Protein AF-A0A969MVG7-F1 (afdb_monomer)

Solvent-accessible surface area (backbone atoms only — not comparable to full-atom values): 4483 Å² total; per-residue (Å²): 138,86,88,81,90,80,76,87,78,77,80,67,81,74,71,79,67,80,74,71,77,77,45,65,41,75,49,79,50,77,97,83,42,70,49,79,42,84,33,94,45,70,68,55,39,51,51,52,50,53,51,51,40,67,77,36,60,76,59,52,57,64,65,75,74,112

Secondary structure (DSSP, 8-state):
-----------------------EEEEE-GGG-EEEEE-SSHHHHHHHHHHHHHH-HHHHHHHTT-

Radius of gyration: 24.31 Å; Cα contacts (8 Å, |Δi|>4): 38; chains: 1; bounding box: 56×48×56 Å

Sequence (66 aa):
MTHASHGKKLLTGARAEEESSKLCLIIQLGDGITVQYAVENKQEAIALYSFYSQMHPHLSHQMAQN

pLDDT: mean 71.21, std 17.24, range [41.22, 90.88]

Structure (mmCIF, N/CA/C/O backbone):
data_AF-A0A969MVG7-F1
#
_entry.id   AF-A0A969MVG7-F1
#
loop_
_atom_site.group_PDB
_atom_site.id
_atom_site.type_symbol
_atom_site.label_atom_id
_atom_site.label_alt_id
_atom_site.label_comp_id
_atom_site.label_asym_id
_atom_site.label_entity_id
_atom_site.label_seq_id
_atom_site.pdbx_PDB_ins_code
_atom_site.Cartn_x
_atom_site.Cartn_y
_atom_site.Cartn_z
_atom_site.occupancy
_atom_site.B_iso_or_equiv
_atom_site.auth_seq_id
_atom_site.auth_comp_id
_atom_site.auth_asym_id
_atom_site.auth_atom_id
_atom_site.pdbx_PDB_model_num
ATOM 1 N N . MET A 1 1 ? -45.419 -39.010 37.555 1.00 41.22 1 MET A N 1
ATOM 2 C CA . MET A 1 1 ? -44.397 -39.092 36.494 1.00 41.22 1 MET A CA 1
ATOM 3 C C . MET A 1 1 ? -43.965 -37.672 36.185 1.00 41.22 1 MET A C 1
ATOM 5 O O . MET A 1 1 ? -44.748 -36.902 35.651 1.00 41.22 1 MET A O 1
ATOM 9 N N . THR A 1 2 ? -42.794 -37.300 36.688 1.00 48.41 2 THR A N 1
ATOM 10 C CA . THR A 1 2 ? -42.157 -35.983 36.534 1.00 48.41 2 THR A CA 1
ATOM 11 C C . THR A 1 2 ? -41.434 -35.930 35.181 1.00 48.41 2 THR A C 1
ATOM 13 O O . THR A 1 2 ? -41.139 -36.995 34.650 1.00 48.41 2 THR A O 1
ATOM 16 N N . HIS A 1 3 ? -41.123 -34.720 34.691 1.00 44.50 3 HIS A N 1
ATOM 17 C CA . HIS A 1 3 ? -40.252 -34.304 33.561 1.00 44.50 3 HIS A CA 1
ATOM 18 C C . HIS A 1 3 ? -41.050 -33.359 32.630 1.00 44.50 3 HIS A C 1
ATOM 20 O O . HIS A 1 3 ? -42.119 -33.726 32.169 1.00 44.50 3 HIS A O 1
ATOM 26 N N . ALA A 1 4 ? -40.646 -32.127 32.314 1.00 51.28 4 ALA A N 1
ATOM 27 C CA . ALA A 1 4 ? -39.363 -31.462 32.483 1.00 51.28 4 ALA A CA 1
ATOM 28 C C . ALA A 1 4 ? -39.546 -29.935 32.634 1.00 51.28 4 ALA A C 1
ATOM 30 O O . ALA A 1 4 ? -40.169 -29.286 31.799 1.00 51.28 4 ALA A O 1
ATOM 31 N N . SER A 1 5 ? -38.922 -29.363 33.666 1.00 50.94 5 SER A N 1
ATOM 32 C CA . SER A 1 5 ? -38.391 -27.999 33.617 1.00 50.94 5 SER A CA 1
ATOM 33 C C . SER A 1 5 ? -37.053 -28.056 32.893 1.00 50.94 5 SER A C 1
ATOM 35 O O . SER A 1 5 ? -36.165 -28.748 33.388 1.00 50.94 5 SER A O 1
ATOM 37 N N . HIS A 1 6 ? -36.861 -27.307 31.804 1.00 48.97 6 HIS A N 1
ATOM 38 C CA . HIS A 1 6 ? -35.560 -26.683 31.548 1.00 48.97 6 HIS A CA 1
ATOM 39 C C . HIS A 1 6 ? -35.582 -25.665 30.405 1.00 48.97 6 HIS A C 1
ATOM 41 O O . HIS A 1 6 ? -35.787 -26.004 29.246 1.00 48.97 6 HIS A O 1
ATOM 47 N N . GLY A 1 7 ? -35.225 -24.430 30.761 1.00 50.88 7 GLY A N 1
ATOM 48 C CA . GLY A 1 7 ? -34.251 -23.669 29.988 1.00 50.88 7 GLY A CA 1
ATOM 49 C C . GLY A 1 7 ? -34.785 -22.833 28.834 1.00 50.88 7 GLY A C 1
ATOM 50 O O . GLY A 1 7 ? -34.594 -23.179 27.672 1.00 50.88 7 GLY A O 1
ATOM 51 N N . LYS A 1 8 ? -35.269 -21.625 29.151 1.00 58.97 8 LYS A N 1
ATOM 52 C CA . LYS A 1 8 ? -35.018 -20.464 28.286 1.00 58.97 8 LYS A CA 1
ATOM 53 C C . LYS A 1 8 ? -33.501 -20.362 28.084 1.00 58.97 8 LYS A C 1
ATOM 55 O O . LYS A 1 8 ? -32.799 -19.884 28.973 1.00 58.97 8 LYS A O 1
ATOM 60 N N . LYS A 1 9 ? -32.975 -20.820 26.946 1.00 57.44 9 LYS A N 1
ATOM 61 C CA . LYS A 1 9 ? -31.614 -20.468 26.530 1.00 57.44 9 LYS A CA 1
ATOM 62 C C . LYS A 1 9 ? -31.631 -19.002 26.099 1.00 57.44 9 LYS A C 1
ATOM 64 O O . LYS A 1 9 ? -31.881 -18.692 24.940 1.00 57.44 9 LYS A O 1
ATOM 69 N N . LEU A 1 10 ? -31.390 -18.105 27.058 1.00 55.34 10 LEU A N 1
ATOM 70 C CA . LEU A 1 10 ? -30.802 -16.804 26.761 1.00 55.34 10 LEU A CA 1
ATOM 71 C C . LEU A 1 10 ? -29.419 -17.078 26.164 1.00 55.34 10 LEU A C 1
ATOM 73 O O . LEU A 1 10 ? -28.470 -17.362 26.892 1.00 55.34 10 LEU A O 1
ATOM 77 N N . LEU A 1 11 ? -29.307 -17.019 24.841 1.00 59.28 11 LEU A N 1
ATOM 78 C CA . LEU A 1 11 ? -28.016 -16.822 24.195 1.00 59.28 11 LEU A CA 1
ATOM 79 C C . LEU A 1 11 ? -27.680 -15.338 24.329 1.00 59.28 11 LEU A C 1
ATOM 81 O O . LEU A 1 11 ? -28.081 -14.493 23.537 1.00 59.28 11 LEU A O 1
ATOM 85 N N . THR A 1 12 ? -27.052 -15.071 25.472 1.00 52.81 12 THR A N 1
ATOM 86 C CA . THR A 1 12 ? -26.051 -14.041 25.742 1.00 52.81 12 THR A CA 1
ATOM 87 C C . THR A 1 12 ? -25.642 -13.228 24.522 1.00 52.81 12 THR A C 1
ATOM 89 O O . THR A 1 12 ? -25.102 -13.773 23.560 1.00 52.81 12 THR A O 1
ATOM 92 N N . GLY A 1 13 ? -25.836 -11.912 24.632 1.00 52.88 13 GLY A N 1
ATOM 93 C CA . GLY A 1 13 ? -25.245 -10.934 23.739 1.00 52.88 13 GLY A CA 1
ATOM 94 C C . GLY A 1 13 ? -23.754 -11.194 23.583 1.00 52.88 13 GLY A C 1
ATOM 95 O O . GLY A 1 13 ? -22.972 -11.000 24.513 1.00 52.88 13 GLY A O 1
ATOM 96 N N . ALA A 1 14 ? -23.369 -11.611 22.382 1.00 49.94 14 ALA A N 1
ATOM 97 C CA . ALA A 1 14 ? -22.057 -11.271 21.891 1.00 49.94 14 ALA A CA 1
ATOM 98 C C . ALA A 1 14 ? -22.074 -9.747 21.775 1.00 49.94 14 ALA A C 1
ATOM 100 O O . ALA A 1 14 ? -22.781 -9.186 20.936 1.00 49.94 14 ALA A O 1
ATOM 101 N N . ARG A 1 15 ? -21.363 -9.080 22.694 1.00 45.81 15 ARG A N 1
ATOM 102 C CA . ARG A 1 15 ? -20.808 -7.750 22.447 1.00 45.81 15 ARG A CA 1
ATOM 103 C C . ARG A 1 15 ? -20.377 -7.758 20.985 1.00 45.81 15 ARG A C 1
ATOM 105 O O . ARG A 1 15 ? -19.566 -8.603 20.614 1.00 45.81 15 ARG A O 1
ATOM 112 N N . ALA A 1 16 ? -20.956 -6.879 20.172 1.00 53.56 16 ALA A N 1
ATOM 113 C CA . ALA A 1 16 ? -20.260 -6.420 18.991 1.00 53.56 16 ALA A CA 1
ATOM 114 C C . ALA A 1 16 ? -18.946 -5.872 19.546 1.00 53.56 16 ALA A C 1
ATOM 116 O O . ALA A 1 16 ? -18.920 -4.799 20.150 1.00 53.56 16 ALA A O 1
ATOM 117 N N . GLU A 1 17 ? -17.907 -6.710 19.532 1.00 53.50 17 GLU A N 1
ATOM 118 C CA . GLU A 1 17 ? -16.549 -6.227 19.637 1.00 53.50 17 GLU A CA 1
ATOM 119 C C . GLU A 1 17 ? -16.492 -5.135 18.591 1.00 53.50 17 GLU A C 1
ATOM 121 O O . GLU A 1 17 ? -16.828 -5.380 17.433 1.00 53.50 17 GLU A O 1
ATOM 126 N N . GLU A 1 18 ? -16.250 -3.913 19.054 1.00 54.59 18 GLU A N 1
ATOM 127 C CA . GLU A 1 18 ? -15.992 -2.770 18.207 1.00 54.59 18 GLU A CA 1
ATOM 128 C C . GLU A 1 18 ? -14.963 -3.249 17.187 1.00 54.59 18 GLU A C 1
ATOM 130 O O . GLU A 1 18 ? -13.790 -3.445 17.515 1.00 54.59 18 GLU A O 1
ATOM 135 N N . GLU A 1 19 ? -15.428 -3.573 15.980 1.00 57.28 19 GLU A N 1
ATOM 136 C CA . GLU A 1 19 ? -14.578 -3.976 14.879 1.00 57.28 19 GLU A CA 1
ATOM 137 C C . GLU A 1 19 ? -13.908 -2.678 14.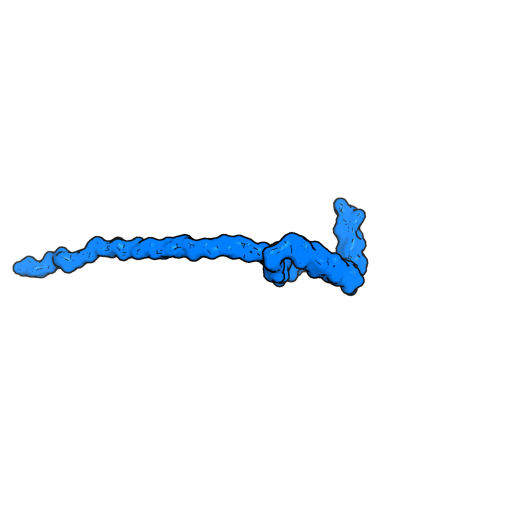445 1.00 57.28 19 GLU A C 1
ATOM 139 O O . GLU A 1 19 ? -14.337 -2.009 13.506 1.00 57.28 19 GLU A O 1
ATOM 144 N N . SER A 1 20 ? -12.928 -2.252 15.251 1.00 58.09 20 SER A N 1
ATOM 145 C CA . SER A 1 20 ? -12.035 -1.145 14.971 1.00 58.09 20 SER A CA 1
ATOM 146 C C . SER A 1 20 ? -11.512 -1.437 13.585 1.00 58.09 20 SER A C 1
ATOM 148 O O . SER A 1 20 ? -10.778 -2.410 13.393 1.00 58.09 20 SER A O 1
ATOM 150 N N . SER A 1 21 ? -12.058 -0.714 12.607 1.00 66.19 21 SER A N 1
ATOM 151 C CA . SER A 1 21 ? -11.916 -1.048 11.202 1.00 66.19 21 SER A CA 1
ATOM 152 C C . SER A 1 21 ? -10.437 -0.940 10.877 1.00 66.19 21 SER A C 1
ATOM 154 O O . SER A 1 21 ? -9.908 0.159 10.709 1.00 66.19 21 SER A O 1
ATOM 156 N N . LYS A 1 22 ? -9.748 -2.085 10.881 1.00 77.06 22 LYS A N 1
ATOM 157 C CA . LYS A 1 22 ? -8.308 -2.148 10.660 1.00 77.06 22 LYS A CA 1
ATOM 158 C C . LYS A 1 22 ? -8.078 -1.706 9.227 1.00 77.06 22 LYS A C 1
ATOM 160 O O . LYS A 1 22 ? -8.462 -2.401 8.285 1.00 77.06 22 LYS A O 1
ATOM 165 N N . LEU A 1 23 ? -7.501 -0.522 9.066 1.00 86.19 23 LEU A N 1
ATOM 166 C CA . LEU A 1 23 ? -7.109 -0.038 7.756 1.00 86.19 23 LEU A CA 1
ATOM 167 C C . LEU A 1 23 ? -6.036 -0.984 7.205 1.00 86.19 23 LEU A C 1
ATOM 169 O O . LEU A 1 23 ? -5.166 -1.480 7.925 1.00 86.19 23 LEU A O 1
ATOM 173 N N . CYS A 1 24 ? -6.120 -1.281 5.914 1.00 90.62 24 CYS A N 1
ATOM 174 C CA . CYS A 1 24 ? -5.123 -2.096 5.238 1.00 90.62 24 CYS A CA 1
ATOM 175 C C . CYS A 1 24 ? -4.811 -1.525 3.857 1.00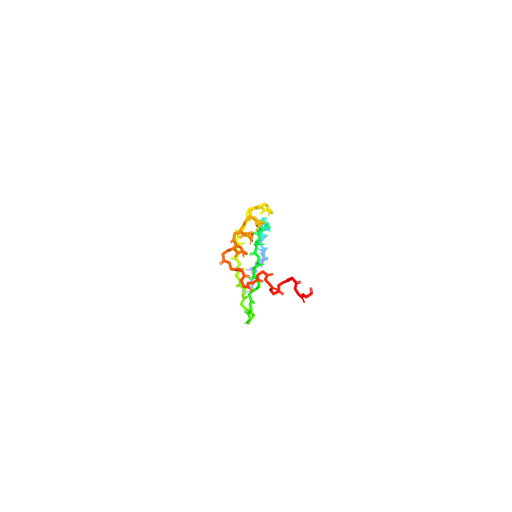 90.62 24 CYS A C 1
ATOM 177 O O . CYS A 1 24 ? -5.684 -0.997 3.166 1.00 90.62 24 CYS A O 1
ATOM 179 N N . LEU A 1 25 ? -3.544 -1.630 3.470 1.00 89.94 25 LEU A N 1
ATOM 180 C CA . LEU A 1 25 ? -3.072 -1.407 2.113 1.00 89.94 25 LEU A CA 1
ATOM 181 C C . LEU A 1 25 ? -3.070 -2.754 1.387 1.00 89.94 25 LEU A C 1
ATOM 183 O O . LEU A 1 25 ? -2.448 -3.706 1.854 1.00 89.94 25 LEU A O 1
ATOM 187 N N . ILE A 1 26 ? -3.738 -2.825 0.239 1.00 90.88 26 ILE A N 1
ATOM 188 C CA . ILE A 1 26 ? -3.746 -4.008 -0.627 1.00 90.88 26 ILE A CA 1
ATOM 189 C C . ILE A 1 26 ? -3.046 -3.638 -1.932 1.00 90.88 26 ILE A C 1
ATOM 191 O O . ILE A 1 26 ? -3.456 -2.696 -2.609 1.00 90.88 26 ILE A O 1
ATOM 195 N N . ILE A 1 27 ? -1.998 -4.381 -2.282 1.00 88.62 27 ILE A N 1
ATOM 196 C CA . ILE A 1 27 ? -1.273 -4.250 -3.546 1.00 88.62 27 ILE A CA 1
ATOM 197 C C . ILE A 1 27 ? -1.575 -5.490 -4.381 1.00 88.62 27 ILE A C 1
ATOM 199 O O . ILE A 1 27 ? -1.219 -6.608 -4.004 1.00 88.62 27 ILE A O 1
ATOM 203 N N . GLN A 1 28 ? -2.256 -5.292 -5.507 1.00 86.00 28 GLN A N 1
ATOM 204 C CA . GLN A 1 28 ? -2.553 -6.358 -6.455 1.00 86.00 28 GLN A CA 1
ATOM 205 C C . GLN A 1 28 ? -1.405 -6.449 -7.460 1.00 86.00 28 GLN A C 1
ATOM 207 O O . GLN A 1 28 ? -1.121 -5.499 -8.189 1.00 86.00 28 GLN A O 1
ATOM 212 N N . LEU A 1 29 ? -0.705 -7.574 -7.427 1.00 82.56 29 LEU A N 1
ATOM 213 C CA . LEU A 1 29 ? 0.359 -7.919 -8.355 1.00 82.56 29 LEU A CA 1
ATOM 214 C C . LEU A 1 29 ? -0.233 -8.672 -9.555 1.00 82.56 29 LEU A C 1
ATOM 216 O O . LEU A 1 29 ? -1.401 -9.071 -9.552 1.00 82.56 29 LEU A O 1
ATOM 220 N N . GLY A 1 30 ? 0.587 -8.866 -10.591 1.00 79.31 30 GLY A N 1
ATOM 221 C CA . GLY A 1 30 ? 0.240 -9.736 -11.714 1.00 79.31 30 GLY A CA 1
ATOM 222 C C . GLY A 1 30 ? -0.140 -11.154 -11.266 1.00 79.31 30 GLY A C 1
ATOM 223 O O . GLY A 1 30 ? 0.121 -11.562 -10.132 1.00 79.31 30 GLY A O 1
ATOM 224 N N . ASP A 1 31 ? -0.786 -11.900 -12.163 1.00 81.38 31 ASP A N 1
ATOM 225 C CA . ASP A 1 31 ? -1.170 -13.307 -11.954 1.00 81.38 31 ASP A CA 1
ATOM 226 C C . ASP A 1 31 ? -2.142 -13.555 -10.783 1.00 81.38 31 ASP A C 1
ATOM 228 O O . ASP A 1 31 ? -2.226 -14.656 -10.242 1.00 81.38 31 ASP A O 1
ATOM 232 N N . GLY A 1 32 ? -2.907 -12.529 -10.389 1.00 80.69 32 GLY A N 1
ATOM 233 C CA . GLY A 1 32 ? -3.903 -12.630 -9.316 1.00 80.69 32 GLY A CA 1
ATOM 234 C C . GLY A 1 32 ? -3.301 -12.677 -7.910 1.00 80.69 32 GLY A C 1
ATOM 235 O O . GLY A 1 32 ? -4.015 -12.956 -6.946 1.00 80.69 32 GLY A O 1
ATOM 236 N N . ILE A 1 33 ? -2.005 -12.394 -7.773 1.00 83.75 33 ILE A N 1
ATOM 237 C CA . ILE A 1 33 ? -1.324 -12.343 -6.482 1.00 83.75 33 ILE A CA 1
ATOM 238 C C . ILE A 1 33 ? -1.675 -11.026 -5.782 1.00 83.75 33 ILE A C 1
ATOM 240 O O . ILE A 1 33 ? -1.620 -9.953 -6.373 1.00 83.75 33 ILE A O 1
ATOM 244 N N . 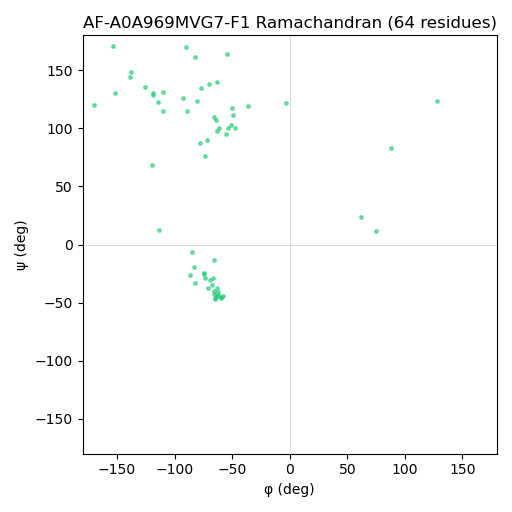THR A 1 34 ? -2.002 -11.082 -4.493 1.00 88.06 34 THR A N 1
ATOM 245 C CA . THR A 1 34 ? -2.259 -9.891 -3.670 1.00 88.06 34 THR A CA 1
ATOM 246 C C . THR A 1 34 ? -1.393 -9.890 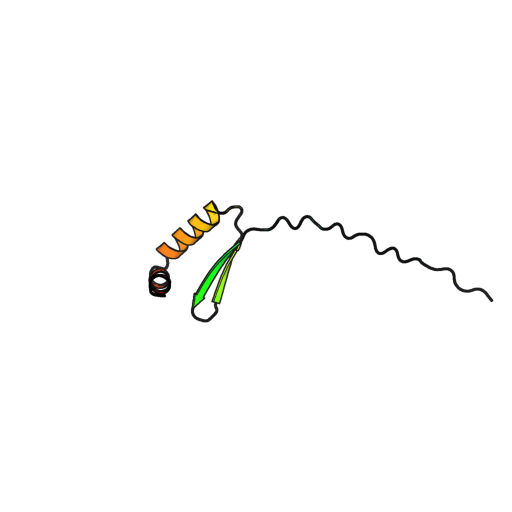-2.430 1.00 88.06 34 THR A C 1
ATOM 248 O O . THR A 1 34 ?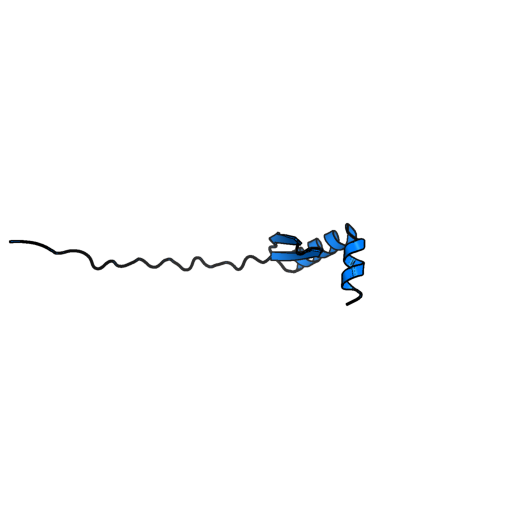 -1.320 -10.898 -1.727 1.00 88.06 34 THR A O 1
ATOM 251 N N . VAL A 1 35 ? -0.804 -8.739 -2.119 1.00 87.62 35 VAL A N 1
ATOM 252 C CA . VAL A 1 35 ? -0.089 -8.507 -0.863 1.00 87.62 35 VAL A CA 1
ATOM 253 C C . VAL A 1 35 ? -0.891 -7.528 -0.017 1.00 87.62 35 VAL A C 1
ATOM 255 O O . VAL A 1 35 ? -1.328 -6.491 -0.513 1.00 87.62 35 VAL A O 1
ATOM 258 N N . GLN A 1 36 ? -1.097 -7.861 1.255 1.00 90.44 36 GLN A N 1
ATOM 259 C CA . GLN A 1 36 ? -1.857 -7.045 2.194 1.00 90.44 36 GLN A CA 1
ATOM 260 C C . GLN A 1 36 ? -0.962 -6.608 3.353 1.00 90.44 36 GLN A C 1
ATOM 262 O O . GLN A 1 36 ? -0.301 -7.432 3.982 1.00 90.44 36 GLN A O 1
ATOM 267 N N . TYR A 1 37 ? -0.981 -5.313 3.652 1.00 88.44 37 TYR A N 1
ATOM 268 C CA . TYR A 1 37 ? -0.273 -4.704 4.770 1.00 88.44 37 TYR A CA 1
ATOM 269 C C . TYR A 1 37 ? -1.290 -4.052 5.702 1.00 88.44 37 TYR A C 1
ATOM 271 O O . TYR A 1 37 ? -2.137 -3.278 5.256 1.00 88.44 37 TYR A O 1
ATOM 279 N N . ALA A 1 38 ? -1.224 -4.362 6.995 1.00 90.44 38 ALA A N 1
ATOM 280 C CA . ALA A 1 38 ? -1.972 -3.612 7.996 1.00 90.44 38 ALA A CA 1
ATOM 281 C C . ALA A 1 38 ? -1.351 -2.218 8.140 1.00 90.44 38 ALA A C 1
ATOM 283 O O . ALA A 1 38 ? -0.127 -2.096 8.139 1.00 90.44 38 ALA A O 1
ATOM 284 N N . VAL A 1 39 ? -2.190 -1.191 8.240 1.00 90.19 39 VAL A N 1
ATOM 285 C CA . VAL A 1 39 ? -1.761 0.202 8.406 1.00 90.19 39 VAL A CA 1
ATOM 286 C C . VAL A 1 39 ? -2.653 0.884 9.431 1.00 90.19 39 VAL A C 1
ATOM 288 O O . VAL A 1 39 ? -3.837 0.572 9.554 1.00 90.19 39 VAL A O 1
ATOM 291 N N . GLU A 1 40 ? -2.101 1.831 10.168 1.00 88.56 40 GLU A N 1
ATOM 292 C CA . GLU A 1 40 ? -2.829 2.580 11.189 1.00 88.56 40 GLU A CA 1
ATOM 293 C C . GLU A 1 40 ? -3.542 3.798 10.593 1.00 88.56 40 GLU A C 1
ATOM 295 O O . GLU 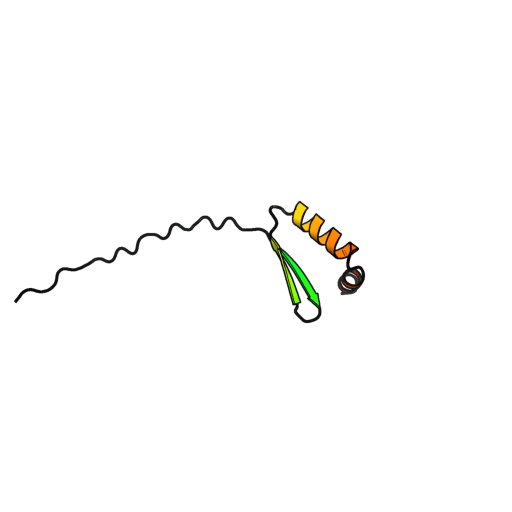A 1 40 ? -4.550 4.269 11.120 1.00 88.56 40 GLU A O 1
ATOM 300 N N . ASN A 1 41 ? -3.031 4.330 9.479 1.00 89.25 41 ASN A N 1
ATOM 301 C CA . ASN A 1 41 ? -3.562 5.530 8.842 1.00 89.25 41 ASN A CA 1
ATOM 302 C C . ASN A 1 41 ? -3.271 5.583 7.331 1.00 89.25 41 ASN A C 1
ATOM 304 O O . ASN A 1 41 ? -2.512 4.792 6.770 1.00 89.25 41 ASN A O 1
ATOM 308 N N . LYS A 1 42 ? -3.893 6.554 6.650 1.00 87.94 42 LYS A N 1
ATOM 309 C CA . LYS A 1 42 ? -3.734 6.739 5.200 1.00 87.94 42 LYS A CA 1
ATOM 310 C C . LYS A 1 42 ? -2.321 7.180 4.806 1.00 87.94 42 LYS A C 1
ATOM 312 O O . LYS A 1 42 ? -1.860 6.789 3.739 1.00 87.94 42 LYS A O 1
ATOM 317 N N . GLN A 1 43 ? -1.637 7.984 5.621 1.00 89.62 43 GLN A N 1
ATOM 318 C CA . GLN A 1 43 ? -0.279 8.447 5.315 1.00 89.62 43 GLN A CA 1
ATOM 319 C C . GLN A 1 43 ? 0.718 7.284 5.300 1.00 89.62 43 GLN A C 1
ATOM 321 O O . GLN A 1 43 ? 1.554 7.216 4.402 1.00 89.62 43 GLN A O 1
ATOM 326 N N . GLU A 1 44 ? 0.583 6.345 6.233 1.00 90.00 44 GLU A N 1
ATOM 327 C CA . GLU A 1 44 ? 1.387 5.127 6.279 1.00 90.00 44 GLU A CA 1
ATOM 328 C C . GLU A 1 44 ? 1.148 4.252 5.043 1.00 90.00 44 GLU A C 1
ATOM 330 O O . GLU A 1 44 ? 2.105 3.820 4.403 1.00 90.00 44 GLU A O 1
ATOM 335 N N . ALA A 1 45 ? -0.114 4.080 4.632 1.00 89.75 45 ALA A N 1
ATOM 336 C CA . ALA A 1 45 ? -0.452 3.372 3.396 1.00 89.75 45 ALA A CA 1
ATOM 337 C C . ALA A 1 45 ? 0.212 4.007 2.161 1.00 89.75 45 ALA A C 1
ATOM 339 O O . ALA A 1 45 ? 0.779 3.304 1.325 1.00 89.75 45 ALA A O 1
ATOM 340 N N . ILE A 1 46 ? 0.175 5.339 2.056 1.00 90.44 46 ILE A N 1
ATOM 341 C CA . ILE A 1 46 ? 0.795 6.082 0.949 1.00 90.44 46 ILE A CA 1
ATOM 342 C C . ILE A 1 46 ? 2.320 5.932 0.976 1.00 90.44 46 ILE A C 1
ATOM 344 O O . ILE A 1 46 ? 2.930 5.736 -0.077 1.00 90.44 46 ILE A O 1
ATOM 348 N N . ALA A 1 47 ? 2.941 6.006 2.155 1.00 90.44 47 ALA A N 1
ATOM 349 C CA . ALA A 1 47 ? 4.385 5.853 2.312 1.00 90.44 47 ALA A CA 1
ATOM 350 C C . ALA A 1 47 ? 4.847 4.438 1.932 1.00 90.44 47 ALA A C 1
ATOM 352 O O . ALA A 1 47 ? 5.777 4.295 1.136 1.00 90.44 47 ALA A O 1
ATOM 353 N N . LEU A 1 48 ? 4.154 3.407 2.427 1.00 89.62 48 LEU A N 1
ATOM 354 C CA . LEU A 1 48 ? 4.411 2.006 2.084 1.00 89.62 48 LEU A CA 1
ATOM 355 C C . LEU A 1 48 ? 4.243 1.754 0.586 1.00 89.62 48 LEU A C 1
ATOM 357 O O . LEU A 1 48 ? 5.121 1.157 -0.034 1.00 89.62 48 LEU A O 1
ATOM 361 N N . TYR A 1 49 ? 3.162 2.254 -0.017 1.00 88.38 49 TYR A N 1
ATOM 362 C CA . TYR A 1 49 ? 2.944 2.126 -1.456 1.00 88.38 49 TYR A CA 1
ATOM 363 C C . TYR A 1 49 ? 4.033 2.838 -2.272 1.00 88.38 49 TYR A C 1
ATOM 365 O O . TYR A 1 49 ? 4.560 2.277 -3.231 1.00 88.38 49 TYR A O 1
ATOM 373 N N . SER A 1 50 ? 4.416 4.052 -1.870 1.00 88.56 50 SER A N 1
ATOM 374 C CA . SER A 1 50 ? 5.473 4.820 -2.541 1.00 88.56 50 SER A CA 1
ATOM 375 C C . SER A 1 50 ? 6.820 4.102 -2.473 1.00 88.56 50 SER A C 1
ATOM 377 O O . SER A 1 50 ? 7.539 4.056 -3.470 1.00 88.56 50 SER A O 1
ATOM 379 N N . PHE A 1 51 ? 7.146 3.509 -1.323 1.00 88.25 51 PHE A N 1
ATOM 380 C CA . PHE A 1 51 ? 8.348 2.699 -1.145 1.00 88.25 51 PHE A CA 1
ATOM 381 C C . PHE A 1 51 ? 8.315 1.436 -2.015 1.00 88.25 51 PHE A C 1
ATOM 383 O O . PHE A 1 51 ? 9.275 1.146 -2.730 1.00 88.25 51 PHE A O 1
ATOM 390 N N . TYR A 1 52 ? 7.183 0.727 -2.017 1.00 85.56 52 TYR A N 1
ATOM 391 C CA . TYR A 1 52 ? 6.980 -0.468 -2.832 1.00 85.56 52 TYR A CA 1
ATOM 392 C C . TYR A 1 52 ? 7.131 -0.172 -4.333 1.00 85.56 52 TYR A C 1
ATOM 394 O O . TYR A 1 52 ? 7.852 -0.874 -5.040 1.00 85.56 52 TYR A O 1
ATOM 402 N N . SER A 1 53 ? 6.527 0.919 -4.810 1.00 82.69 53 SER A N 1
ATOM 403 C CA . SER A 1 53 ? 6.603 1.365 -6.207 1.00 82.69 53 SER A CA 1
ATOM 404 C C . SER A 1 53 ? 8.029 1.740 -6.637 1.00 82.69 53 SER A C 1
ATOM 406 O O . SER A 1 53 ? 8.450 1.415 -7.747 1.00 82.69 53 SER A O 1
ATOM 408 N N . GLN A 1 54 ? 8.812 2.362 -5.748 1.00 83.00 54 GLN A N 1
ATOM 409 C CA . GLN A 1 54 ? 10.212 2.707 -6.025 1.00 83.00 54 GLN A CA 1
ATOM 410 C C . GLN A 1 54 ? 11.130 1.480 -6.078 1.00 83.00 54 GLN A C 1
ATOM 412 O O . GLN A 1 54 ? 12.030 1.435 -6.915 1.00 83.00 54 GLN A O 1
ATOM 417 N N . MET A 1 55 ? 10.908 0.478 -5.219 1.00 82.81 55 MET A N 1
ATOM 418 C CA . MET A 1 55 ? 11.686 -0.768 -5.255 1.00 82.81 55 MET A CA 1
ATOM 419 C C . MET A 1 55 ? 11.300 -1.683 -6.424 1.00 82.81 55 MET A C 1
ATOM 421 O O . MET A 1 55 ? 12.131 -2.461 -6.893 1.00 82.81 55 MET A O 1
ATOM 425 N N . HIS A 1 56 ? 10.068 -1.570 -6.925 1.00 76.12 56 HIS A N 1
ATOM 426 C CA . HIS A 1 56 ? 9.546 -2.378 -8.026 1.00 76.12 56 HIS A CA 1
ATOM 427 C C . HIS A 1 56 ? 9.137 -1.508 -9.235 1.00 76.12 56 HIS A C 1
ATOM 429 O O . HIS A 1 56 ? 7.957 -1.445 -9.586 1.00 76.12 56 HIS A O 1
ATOM 435 N N . PRO A 1 57 ? 10.096 -0.870 -9.941 1.00 66.00 57 PRO A N 1
ATOM 436 C CA . PRO A 1 57 ? 9.809 0.068 -11.038 1.00 66.00 57 PRO A CA 1
ATOM 437 C C . PRO A 1 57 ? 9.156 -0.582 -12.272 1.00 66.00 57 PRO A C 1
ATOM 439 O O . PRO A 1 57 ? 8.640 0.107 -13.148 1.00 66.00 57 PRO A O 1
ATOM 442 N N . HIS A 1 58 ? 9.169 -1.912 -12.358 1.00 67.50 58 HIS A N 1
ATOM 443 C CA . HIS A 1 58 ? 8.458 -2.675 -13.386 1.00 67.50 58 HIS A CA 1
ATOM 444 C C . HIS A 1 58 ? 6.941 -2.719 -13.142 1.00 67.50 58 HIS A C 1
ATOM 446 O O . HIS A 1 58 ? 6.183 -2.851 -14.098 1.00 67.50 58 HIS A O 1
ATOM 452 N N . LEU A 1 59 ? 6.488 -2.560 -11.893 1.00 63.59 59 LEU A N 1
ATOM 453 C CA . LEU A 1 59 ? 5.062 -2.537 -11.551 1.00 63.59 59 LEU A CA 1
ATOM 454 C C . LEU A 1 59 ? 4.435 -1.155 -11.779 1.00 63.59 59 LEU A C 1
ATOM 456 O O . LEU A 1 59 ? 3.277 -1.063 -12.182 1.00 63.59 59 LEU A O 1
ATOM 460 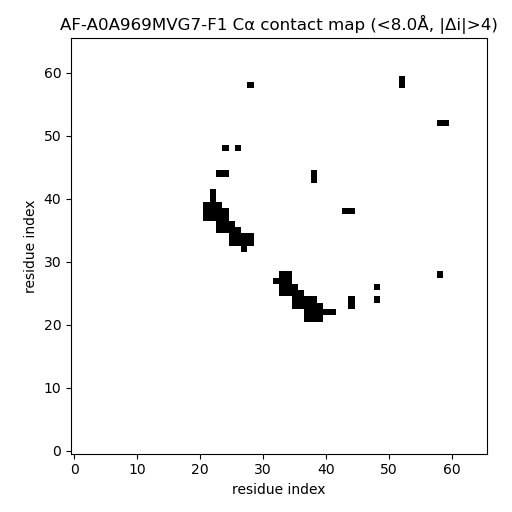N N . SER A 1 60 ? 5.199 -0.075 -11.584 1.00 57.22 60 SER A N 1
ATOM 461 C CA . SER A 1 60 ? 4.705 1.293 -11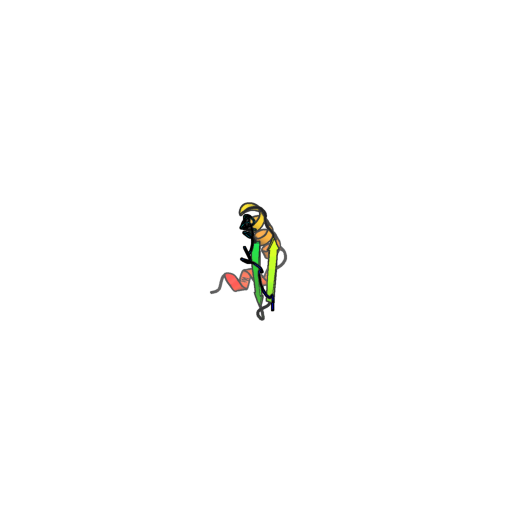.801 1.00 57.22 60 SER A CA 1
ATOM 462 C C . SER A 1 60 ? 4.401 1.592 -13.275 1.00 57.22 60 SER A C 1
ATOM 464 O O . SER A 1 60 ? 3.475 2.349 -13.565 1.00 57.22 60 SER A O 1
ATOM 466 N N . HIS A 1 61 ? 5.105 0.943 -14.210 1.00 52.91 61 HIS A N 1
ATOM 467 C CA . HIS A 1 61 ? 4.837 1.061 -15.648 1.00 52.91 61 HIS A CA 1
ATOM 468 C C . HIS A 1 61 ? 3.510 0.419 -16.079 1.00 52.91 61 HIS A C 1
ATOM 470 O O . HIS A 1 61 ? 2.884 0.912 -17.014 1.00 52.91 61 HIS A O 1
ATOM 476 N N . GLN A 1 62 ? 3.052 -0.640 -15.401 1.00 52.38 62 GLN A N 1
ATOM 477 C CA . GLN A 1 62 ? 1.799 -1.315 -15.760 1.00 52.38 62 GLN A CA 1
ATOM 478 C C . GLN A 1 62 ? 0.548 -0.516 -15.373 1.00 52.38 62 GLN A C 1
ATOM 480 O O . GLN A 1 62 ? -0.467 -0.625 -16.053 1.00 52.38 62 GLN A O 1
ATOM 485 N N . MET A 1 63 ? 0.604 0.313 -14.325 1.00 52.19 63 MET A N 1
ATOM 486 C CA . MET A 1 63 ? -0.548 1.129 -13.906 1.00 52.19 63 MET A CA 1
ATOM 487 C C . MET A 1 63 ? -0.690 2.441 -14.692 1.00 52.19 63 MET A C 1
ATOM 489 O O . MET A 1 63 ? -1.766 3.026 -14.700 1.00 52.19 63 MET A O 1
ATOM 493 N N . ALA A 1 64 ? 0.373 2.9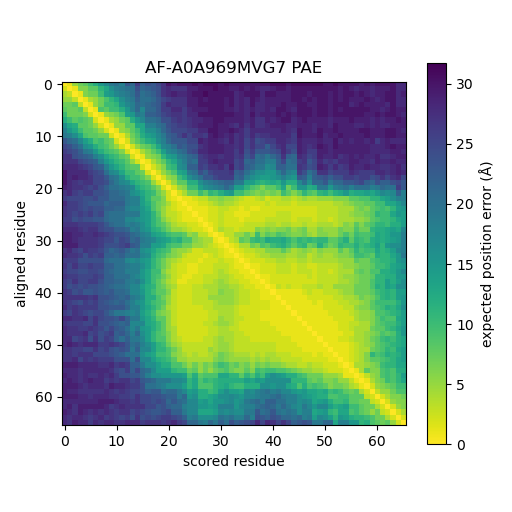16 -15.352 1.00 50.97 64 ALA A N 1
ATOM 494 C CA . ALA A 1 64 ? 0.364 4.174 -16.108 1.00 50.97 64 ALA A CA 1
ATOM 495 C C . ALA A 1 64 ? -0.154 4.036 -17.555 1.00 50.97 64 ALA A C 1
ATOM 497 O O . ALA A 1 64 ? -0.280 5.042 -18.250 1.00 50.97 64 ALA A O 1
ATOM 498 N N . GLN A 1 65 ? -0.420 2.811 -18.024 1.00 48.50 65 GLN A N 1
ATOM 499 C CA . GLN A 1 65 ? -0.834 2.531 -19.405 1.00 48.50 65 GLN A CA 1
ATOM 500 C C . GLN A 1 65 ? -2.271 2.004 -19.545 1.00 48.50 65 GLN A C 1
ATOM 502 O O . GLN A 1 65 ? -2.622 1.539 -20.629 1.00 48.50 65 GLN A O 1
ATOM 507 N N . ASN A 1 66 ? -3.096 2.075 -18.494 1.00 43.34 66 ASN A N 1
ATOM 508 C CA . ASN A 1 66 ? -4.481 1.594 -18.530 1.00 43.34 66 ASN A CA 1
ATOM 509 C C . ASN A 1 66 ? -5.496 2.701 -18.238 1.00 43.34 66 ASN A C 1
ATOM 511 O O . ASN A 1 66 ? -5.289 3.435 -17.247 1.00 43.34 66 ASN A O 1
#

Mean predicted aligned error: 14.87 Å

Foldseek 3Di:
DDDDDDDPPPPDDPPPPPVPPFDWQWDQDPPRDIDIDTDPDPVRSVVVVVVVCVVCVVRVVVVVPD

Nearest PDB structures (foldseek):
  8yt8-assembly1_D  TM=3.063E-01  e=8.022E+00  Mus musculus